Protein AF-A0A950JG84-F1 (afdb_monomer_lite)

Structure (mmCIF, N/CA/C/O backbone):
data_AF-A0A950JG84-F1
#
_entry.id   AF-A0A950JG84-F1
#
loop_
_atom_site.group_PDB
_atom_site.id
_atom_site.type_symbol
_atom_site.label_atom_id
_atom_site.label_alt_id
_atom_site.label_comp_id
_atom_site.label_asym_id
_atom_site.label_entity_id
_atom_site.label_seq_id
_atom_site.pdbx_PDB_ins_code
_atom_site.Cartn_x
_atom_site.Cartn_y
_atom_site.Cartn_z
_atom_site.occupancy
_atom_site.B_iso_or_equiv
_atom_site.auth_seq_id
_atom_site.auth_comp_id
_atom_site.auth_asym_id
_atom_site.auth_atom_id
_atom_site.pdbx_PDB_model_num
ATOM 1 N N . MET A 1 1 ? -17.678 60.250 40.379 1.00 43.28 1 MET A N 1
ATOM 2 C CA . MET A 1 1 ? -16.545 59.338 40.104 1.00 43.28 1 MET A CA 1
ATOM 3 C C . MET A 1 1 ? -17.036 58.231 39.176 1.00 43.28 1 MET A C 1
ATOM 5 O O . MET A 1 1 ? -17.498 57.209 39.663 1.00 43.28 1 MET A O 1
ATOM 9 N N . SER A 1 2 ? -17.014 58.453 37.858 1.00 40.22 2 SER A N 1
ATOM 10 C CA . SER A 1 2 ? -17.397 57.427 36.873 1.00 40.22 2 SER A CA 1
ATOM 11 C C . SER A 1 2 ? -16.142 56.775 36.314 1.00 40.22 2 SER A C 1
ATOM 13 O O . SER A 1 2 ? -15.242 57.454 35.827 1.00 40.22 2 SER A O 1
ATOM 15 N N . ARG A 1 3 ? -16.069 55.457 36.489 1.00 46.97 3 ARG A N 1
ATOM 16 C CA . ARG A 1 3 ? -14.915 54.611 36.198 1.00 46.97 3 ARG A CA 1
ATOM 17 C C . ARG A 1 3 ? -14.788 54.388 34.691 1.00 46.97 3 ARG A C 1
ATOM 19 O O . ARG A 1 3 ? -15.767 54.029 34.042 1.00 46.97 3 ARG A O 1
ATOM 26 N N . LEU A 1 4 ? -13.574 54.579 34.172 1.00 51.59 4 LEU A N 1
ATOM 27 C CA . LEU A 1 4 ? -13.161 54.127 32.847 1.00 51.59 4 LEU A CA 1
ATOM 28 C C . LEU A 1 4 ? -13.380 52.611 32.732 1.00 51.59 4 LEU A C 1
ATOM 30 O O . LEU A 1 4 ? -12.807 51.847 33.507 1.00 51.59 4 LEU A O 1
ATOM 34 N N . GLY A 1 5 ? -14.176 52.185 31.754 1.00 47.00 5 GLY A N 1
ATOM 35 C CA . GLY A 1 5 ? -14.245 50.798 31.300 1.00 47.00 5 GLY A CA 1
ATOM 36 C C . GLY A 1 5 ? -13.496 50.672 29.979 1.00 47.00 5 GLY A C 1
ATOM 37 O O . GLY A 1 5 ? -14.027 51.036 28.935 1.00 47.00 5 GLY A O 1
ATOM 38 N N . ILE A 1 6 ? -12.247 50.210 30.033 1.00 54.44 6 ILE A N 1
ATOM 39 C CA . ILE A 1 6 ? -11.427 49.909 28.855 1.00 54.44 6 ILE A CA 1
ATOM 40 C C . ILE A 1 6 ? -11.872 48.540 28.326 1.00 54.44 6 ILE A C 1
ATOM 42 O O . ILE A 1 6 ? -11.709 47.533 29.010 1.00 54.44 6 ILE A O 1
ATOM 46 N N . LEU A 1 7 ? -12.448 48.503 27.123 1.00 50.44 7 LEU A N 1
ATOM 47 C CA . LEU A 1 7 ? -12.742 47.269 26.392 1.00 50.44 7 LEU A CA 1
ATOM 48 C C . LEU A 1 7 ? -11.521 46.901 25.540 1.00 50.44 7 LEU A C 1
ATOM 50 O O . LEU A 1 7 ? -11.316 47.445 24.457 1.00 50.44 7 LEU A O 1
ATOM 54 N N . THR A 1 8 ? -10.688 45.991 26.036 1.00 54.84 8 THR A N 1
ATOM 55 C CA . THR A 1 8 ? -9.587 45.383 25.280 1.00 54.84 8 THR A CA 1
ATOM 56 C C . THR A 1 8 ? -10.148 44.322 24.333 1.00 54.84 8 THR A C 1
ATOM 58 O O . THR A 1 8 ? -10.435 43.196 24.733 1.00 54.84 8 THR A O 1
ATOM 61 N N . ALA A 1 9 ? -10.320 44.678 23.061 1.00 54.50 9 ALA A N 1
ATOM 62 C CA . ALA A 1 9 ? -10.638 43.725 22.004 1.00 54.50 9 ALA A CA 1
ATOM 63 C C . ALA A 1 9 ? -9.357 42.986 21.584 1.00 54.50 9 ALA A C 1
ATOM 65 O O . ALA A 1 9 ? -8.523 43.525 20.858 1.00 54.50 9 ALA A O 1
ATOM 66 N N . VAL A 1 10 ? -9.183 41.751 22.056 1.00 56.84 10 VAL A N 1
ATOM 67 C CA . VAL A 1 10 ? -8.116 40.864 21.576 1.00 56.84 10 VAL A CA 1
ATOM 68 C C . VAL A 1 10 ? -8.590 40.239 20.265 1.00 56.84 10 VAL A C 1
ATOM 70 O O . VAL A 1 10 ? -9.320 39.250 20.256 1.00 56.84 10 VAL A O 1
ATOM 73 N N . ALA A 1 11 ? -8.205 40.850 19.144 1.00 57.41 11 ALA A N 1
ATOM 74 C CA . ALA A 1 11 ? -8.392 40.275 17.819 1.00 57.41 11 ALA A CA 1
ATOM 75 C C . ALA A 1 11 ? -7.413 39.103 17.640 1.00 57.41 11 ALA A C 1
ATOM 77 O O . ALA A 1 11 ? -6.270 39.279 17.223 1.00 57.41 11 ALA A O 1
ATOM 78 N N . LEU A 1 12 ? -7.859 37.895 17.987 1.00 57.41 12 LEU A N 1
ATOM 79 C CA . LEU A 1 12 ? -7.183 36.657 17.611 1.00 57.41 12 LEU A CA 1
ATOM 80 C C . LEU A 1 12 ? -7.372 36.452 16.105 1.00 57.41 12 LEU A C 1
ATOM 82 O O . LEU A 1 12 ? -8.358 35.870 15.657 1.00 57.41 12 LEU A O 1
ATOM 86 N N . ILE A 1 13 ? -6.417 36.952 15.320 1.00 59.47 13 ILE A N 1
ATOM 87 C CA . ILE A 1 13 ? -6.246 36.566 13.919 1.00 59.47 13 ILE A CA 1
ATOM 88 C C . ILE A 1 13 ? -5.743 35.121 13.944 1.00 59.47 13 ILE A C 1
ATOM 90 O O . ILE A 1 13 ? -4.544 34.853 13.992 1.00 59.47 13 ILE A O 1
ATOM 94 N N . GLY A 1 14 ? -6.686 34.183 14.011 1.00 54.62 14 GLY A N 1
ATOM 95 C CA . GLY A 1 14 ? -6.418 32.763 13.876 1.00 54.62 14 GLY A CA 1
ATOM 96 C C . GLY A 1 14 ? -5.885 32.500 12.476 1.00 54.62 14 GLY A C 1
ATOM 97 O O . GLY A 1 14 ? -6.655 32.376 11.526 1.00 54.62 14 GLY A O 1
ATOM 98 N N . ALA A 1 15 ? -4.563 32.439 12.341 1.00 56.66 15 ALA A N 1
ATOM 99 C CA . ALA A 1 15 ? -3.924 31.873 11.170 1.00 56.66 15 ALA A CA 1
ATOM 100 C C . ALA A 1 15 ? -4.326 30.395 11.108 1.00 56.66 15 ALA A C 1
ATOM 102 O O . ALA A 1 15 ? -3.760 29.552 11.802 1.00 56.66 15 ALA A O 1
ATOM 103 N N . ALA A 1 16 ? -5.344 30.087 10.305 1.00 58.06 16 ALA A N 1
ATOM 104 C CA . ALA A 1 16 ? -5.627 28.731 9.878 1.00 58.06 16 ALA A CA 1
ATOM 105 C C . ALA A 1 16 ? -4.441 28.274 9.021 1.00 58.06 16 ALA A C 1
ATOM 107 O O . ALA A 1 16 ? -4.430 28.436 7.799 1.00 58.06 16 ALA A O 1
ATOM 108 N N . ALA A 1 17 ? -3.403 27.760 9.681 1.00 54.41 17 ALA A N 1
ATOM 109 C CA . ALA A 1 17 ? -2.339 27.017 9.040 1.00 54.41 17 ALA A CA 1
ATOM 110 C C . ALA A 1 17 ? -3.000 25.793 8.407 1.00 54.41 17 ALA A C 1
ATOM 112 O O . ALA A 1 17 ? -3.262 24.783 9.054 1.00 54.41 17 ALA A O 1
ATOM 113 N N . SER A 1 18 ? -3.350 25.937 7.133 1.00 50.69 18 SER A N 1
ATOM 114 C CA . SER A 1 18 ? -3.753 24.828 6.292 1.00 50.69 18 SER A CA 1
ATOM 115 C C . SER A 1 18 ? -2.505 23.973 6.131 1.00 50.69 18 SER A C 1
ATOM 117 O O . SER A 1 18 ? -1.683 24.241 5.257 1.00 50.69 18 SER A O 1
ATOM 119 N N . ALA A 1 19 ? -2.319 23.007 7.029 1.00 51.59 19 ALA A N 1
ATOM 120 C CA . ALA A 1 19 ? -1.372 21.927 6.836 1.00 51.59 19 ALA A CA 1
ATOM 121 C C . ALA A 1 19 ? -1.836 21.185 5.582 1.00 51.59 19 ALA A C 1
ATOM 123 O O . ALA A 1 19 ? -2.729 20.340 5.629 1.00 51.59 19 ALA A O 1
ATOM 124 N N . ARG A 1 20 ? -1.304 21.594 4.429 1.00 49.72 20 ARG A N 1
ATOM 125 C CA . ARG A 1 20 ? -1.388 20.802 3.213 1.00 49.72 20 ARG A CA 1
ATOM 126 C C . ARG A 1 20 ? -0.583 19.558 3.540 1.00 49.72 20 ARG A C 1
ATOM 128 O O . ARG A 1 20 ? 0.633 19.635 3.640 1.00 49.72 20 ARG A O 1
ATOM 135 N N . ALA A 1 21 ? -1.272 18.469 3.861 1.00 57.59 21 ALA A N 1
ATOM 136 C CA . ALA A 1 21 ? -0.633 17.173 3.934 1.00 57.59 21 ALA A CA 1
ATOM 13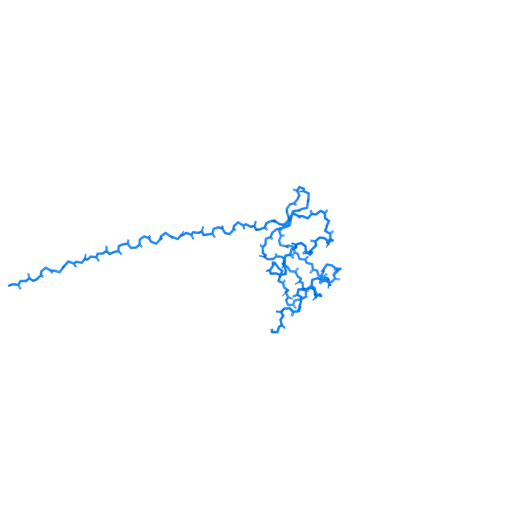7 C C . ALA A 1 21 ? -0.125 16.898 2.519 1.00 57.59 21 ALA A C 1
ATOM 139 O O . ALA A 1 21 ? -0.928 16.640 1.624 1.00 57.59 21 ALA A O 1
ATOM 140 N N . ASP A 1 22 ? 1.176 17.087 2.299 1.00 62.38 22 ASP A N 1
ATOM 141 C CA . ASP A 1 22 ? 1.831 16.634 1.083 1.00 62.38 22 ASP A CA 1
ATOM 142 C C . ASP A 1 22 ? 1.444 15.165 0.874 1.00 62.38 22 ASP A C 1
ATOM 144 O O . ASP A 1 22 ? 1.570 14.338 1.781 1.00 62.38 22 ASP A O 1
ATOM 148 N N . GLU A 1 23 ? 0.872 14.867 -0.291 1.00 69.44 23 GLU A N 1
ATOM 149 C CA . GLU A 1 23 ? 0.424 13.522 -0.634 1.00 69.44 23 GLU A CA 1
ATOM 150 C C . GLU A 1 23 ? 1.650 12.599 -0.622 1.00 69.44 23 GLU A C 1
ATOM 152 O O . GLU A 1 23 ? 2.600 12.801 -1.378 1.00 69.44 23 GLU A O 1
ATOM 157 N N . GLN A 1 24 ? 1.674 11.621 0.288 1.00 85.69 24 GLN A N 1
ATOM 158 C CA . GLN A 1 24 ? 2.800 10.700 0.420 1.00 85.69 24 GLN A CA 1
ATOM 159 C C . GLN A 1 24 ? 2.902 9.864 -0.862 1.00 85.69 24 GLN A C 1
ATOM 161 O O . GLN A 1 24 ? 1.970 9.141 -1.203 1.00 85.69 24 GLN A O 1
ATOM 166 N N . VAL A 1 25 ? 4.030 9.942 -1.567 1.00 89.62 25 VAL A N 1
ATOM 167 C CA . VAL A 1 25 ? 4.271 9.139 -2.775 1.00 89.62 25 VAL A CA 1
ATOM 168 C C . VAL A 1 25 ? 5.244 8.010 -2.451 1.00 89.62 25 VAL A C 1
ATOM 170 O O . VAL A 1 25 ? 6.366 8.265 -2.012 1.00 89.62 25 VAL A O 1
ATOM 173 N N . TRP A 1 26 ? 4.826 6.765 -2.676 1.00 90.44 26 TRP A N 1
ATOM 174 C CA . TRP A 1 26 ? 5.681 5.582 -2.567 1.00 90.44 26 TRP A CA 1
ATOM 175 C C . TRP A 1 26 ? 6.177 5.174 -3.949 1.00 90.44 26 TRP A C 1
ATOM 177 O O . TRP A 1 26 ? 5.385 4.807 -4.816 1.00 90.44 26 TRP A O 1
ATOM 187 N N . GLU A 1 27 ? 7.487 5.240 -4.165 1.00 91.50 27 GLU A N 1
ATOM 188 C CA . GLU A 1 27 ? 8.095 4.758 -5.405 1.00 91.50 27 GLU A CA 1
ATOM 189 C C . GLU A 1 27 ? 8.231 3.232 -5.362 1.00 91.50 27 GLU A C 1
ATOM 191 O O . GLU A 1 27 ? 8.841 2.678 -4.448 1.00 91.50 27 GLU A O 1
ATOM 196 N N . VAL A 1 28 ? 7.662 2.559 -6.361 1.00 89.44 28 VAL A N 1
ATOM 197 C CA . VAL A 1 28 ? 7.727 1.104 -6.542 1.00 89.44 28 VAL A CA 1
ATOM 198 C C . VAL A 1 28 ? 8.345 0.784 -7.899 1.00 89.44 28 VAL A C 1
ATOM 200 O O . VAL A 1 28 ? 8.224 1.549 -8.856 1.00 89.44 28 VAL A O 1
ATOM 203 N N . GLN A 1 29 ? 9.010 -0.361 -7.991 1.00 88.88 29 GLN A N 1
ATOM 204 C CA . GLN A 1 29 ? 9.610 -0.867 -9.226 1.00 88.88 29 GLN A CA 1
ATOM 205 C C . GLN A 1 29 ? 8.728 -1.931 -9.884 1.00 88.88 29 GLN A C 1
ATOM 207 O O . GLN A 1 29 ? 8.723 -2.070 -11.106 1.00 88.88 29 GLN A O 1
ATOM 212 N N . SER A 1 30 ? 7.969 -2.678 -9.083 1.00 84.81 30 SER A N 1
ATOM 213 C CA . SER A 1 30 ? 7.113 -3.768 -9.531 1.00 84.81 30 SER A CA 1
ATOM 214 C C . SER A 1 30 ? 5.787 -3.769 -8.782 1.00 84.81 30 SER A C 1
ATOM 216 O O . SER A 1 30 ? 5.734 -3.897 -7.559 1.00 84.81 30 SER A O 1
ATOM 218 N N . TRP A 1 31 ? 4.685 -3.692 -9.527 1.00 80.19 31 TRP A N 1
ATOM 219 C CA . TRP A 1 31 ? 3.336 -3.823 -8.983 1.00 80.19 31 TRP A CA 1
ATOM 220 C C . TRP A 1 31 ? 2.715 -5.159 -9.408 1.00 80.19 31 TRP A C 1
ATOM 222 O O . TRP A 1 31 ? 2.771 -5.489 -10.593 1.00 80.19 31 TRP A O 1
ATOM 232 N N . PRO A 1 32 ? 2.091 -5.940 -8.505 1.00 77.31 32 PRO A N 1
ATOM 233 C CA . PRO A 1 32 ? 1.890 -5.715 -7.067 1.00 77.31 32 PRO A CA 1
ATOM 234 C C . PRO A 1 32 ? 3.029 -6.240 -6.163 1.00 77.31 32 PRO A C 1
ATOM 236 O O . PRO A 1 32 ? 2.822 -6.420 -4.963 1.00 77.31 32 PRO A O 1
ATOM 239 N N . GLY A 1 33 ? 4.207 -6.549 -6.719 1.00 83.12 33 GLY A N 1
ATOM 240 C CA . GLY A 1 33 ? 5.322 -7.156 -5.978 1.00 83.12 33 GLY A CA 1
ATOM 241 C C . GLY A 1 33 ? 5.748 -6.358 -4.743 1.00 83.12 33 GLY A C 1
ATOM 242 O O . GLY A 1 33 ? 5.855 -6.937 -3.663 1.00 83.12 33 GLY A O 1
ATOM 243 N N . ASP A 1 34 ? 5.864 -5.040 -4.901 1.00 86.88 34 ASP A N 1
ATOM 244 C CA . ASP A 1 34 ? 6.423 -4.105 -3.917 1.00 86.88 34 ASP A CA 1
ATOM 245 C C . ASP A 1 34 ? 5.373 -3.521 -2.955 1.00 86.88 34 ASP A C 1
ATOM 247 O O . ASP A 1 34 ? 5.588 -2.492 -2.312 1.00 86.88 34 ASP A O 1
ATOM 251 N N . ILE A 1 35 ? 4.198 -4.148 -2.854 1.00 86.06 35 ILE A N 1
ATOM 252 C CA . ILE A 1 35 ? 3.101 -3.647 -2.014 1.00 86.06 35 ILE A CA 1
ATOM 253 C C . ILE A 1 35 ? 3.464 -3.568 -0.518 1.00 86.06 35 ILE A C 1
ATOM 255 O O . ILE A 1 35 ? 2.859 -2.799 0.222 1.00 86.06 35 ILE A O 1
ATOM 259 N N . ASP A 1 36 ? 4.469 -4.328 -0.080 1.00 86.56 36 ASP A N 1
ATOM 260 C CA . ASP A 1 36 ? 5.030 -4.337 1.278 1.00 86.56 36 ASP A CA 1
ATOM 261 C C . ASP A 1 36 ? 5.878 -3.103 1.611 1.00 86.56 36 ASP A C 1
ATOM 263 O O . ASP A 1 36 ? 6.079 -2.806 2.789 1.00 86.56 36 ASP A O 1
ATOM 267 N N . LEU A 1 37 ? 6.327 -2.341 0.606 1.00 88.25 37 LEU A N 1
ATOM 268 C CA . LEU A 1 37 ? 6.982 -1.048 0.830 1.00 88.25 37 LEU A CA 1
ATOM 269 C C . LEU A 1 37 ? 5.999 0.007 1.358 1.00 88.25 37 LEU A C 1
ATOM 271 O O . LEU A 1 37 ? 6.407 1.019 1.932 1.00 88.25 37 LEU A O 1
ATOM 275 N N . ILE A 1 38 ? 4.699 -0.225 1.166 1.00 89.12 38 ILE A N 1
ATOM 276 C CA . ILE A 1 38 ? 3.639 0.679 1.588 1.00 89.12 38 ILE A CA 1
ATOM 277 C C . ILE A 1 38 ? 3.144 0.230 2.968 1.00 89.12 38 ILE A C 1
ATOM 279 O O . ILE A 1 38 ? 2.650 -0.891 3.118 1.00 89.12 38 ILE A O 1
ATOM 283 N N . PRO A 1 39 ? 3.219 1.090 3.999 1.00 90.00 39 PRO A N 1
ATOM 284 C CA . PRO A 1 39 ? 2.833 0.701 5.346 1.00 90.00 39 PRO A CA 1
ATOM 285 C C . PRO A 1 39 ? 1.336 0.382 5.418 1.00 90.00 39 PRO A C 1
ATOM 287 O O . PRO A 1 39 ? 0.510 1.093 4.850 1.00 90.00 39 PRO A O 1
ATOM 290 N N . CYS A 1 40 ? 0.959 -0.623 6.215 1.00 89.25 40 CYS A N 1
ATOM 291 C CA . CYS A 1 40 ? -0.445 -1.007 6.412 1.00 89.25 40 CYS A CA 1
ATOM 292 C C . CYS A 1 40 ? -1.367 0.142 6.860 1.00 89.25 40 CYS A C 1
ATOM 294 O O . CYS A 1 40 ? -2.571 0.060 6.662 1.00 89.25 40 CYS A O 1
ATOM 296 N N . SER A 1 41 ? -0.834 1.209 7.466 1.00 89.19 41 SER A N 1
ATOM 297 C CA . SER A 1 41 ? -1.608 2.404 7.834 1.00 89.19 41 SER A CA 1
ATOM 298 C C . SER A 1 41 ? -2.088 3.221 6.632 1.00 89.19 41 SER A C 1
ATOM 300 O O . SER A 1 41 ? -3.023 4.001 6.772 1.00 89.19 41 SER A O 1
ATOM 302 N N . ALA A 1 42 ? -1.451 3.069 5.471 1.00 89.94 42 ALA A N 1
ATOM 303 C CA . ALA A 1 42 ? -1.874 3.708 4.230 1.00 89.94 42 ALA A CA 1
ATOM 304 C C . ALA A 1 42 ? -3.010 2.945 3.531 1.00 89.94 42 ALA A C 1
ATOM 306 O O . ALA A 1 42 ? -3.618 3.477 2.602 1.00 89.94 42 ALA A O 1
ATOM 307 N N . TRP A 1 43 ? -3.302 1.725 3.988 1.00 90.62 43 TRP A N 1
ATOM 308 C CA . TRP A 1 43 ? -4.292 0.829 3.414 1.00 90.62 43 TRP A CA 1
ATOM 309 C C . TRP A 1 43 ? -5.552 0.770 4.271 1.00 90.62 43 TRP A C 1
ATOM 311 O O . TRP A 1 43 ? -5.507 0.516 5.474 1.00 90.62 43 TRP A O 1
ATOM 321 N N . THR A 1 44 ? -6.702 0.922 3.625 1.00 91.31 44 THR A N 1
ATOM 322 C CA . THR A 1 44 ? -8.011 0.773 4.256 1.00 91.31 44 THR A CA 1
ATOM 323 C C . THR A 1 44 ? -8.763 -0.373 3.601 1.00 91.31 44 THR A C 1
ATOM 325 O O . THR A 1 44 ? -8.964 -0.379 2.388 1.00 91.31 44 THR A O 1
ATOM 328 N N . LYS A 1 45 ? -9.209 -1.346 4.404 1.00 92.38 45 LYS A N 1
ATOM 329 C CA . LYS A 1 45 ? -10.090 -2.412 3.922 1.00 92.38 45 LYS A CA 1
ATOM 330 C C . LYS A 1 45 ? -11.542 -1.941 3.939 1.00 92.38 45 LYS A C 1
ATOM 332 O O . LYS A 1 45 ? -12.106 -1.696 5.009 1.00 92.38 45 LYS A O 1
ATOM 337 N N . SER A 1 46 ? -12.130 -1.849 2.756 1.00 90.62 46 SER A N 1
ATOM 338 C CA . SER A 1 46 ? -13.549 -1.595 2.528 1.00 90.62 46 SER A CA 1
ATOM 339 C C . SER A 1 46 ? -14.406 -2.792 2.949 1.00 90.62 46 SER A C 1
ATOM 341 O O . SER A 1 46 ? -13.944 -3.934 3.021 1.00 90.62 46 SER A O 1
ATOM 343 N N . SER A 1 47 ? -15.685 -2.538 3.232 1.00 88.50 47 SER A N 1
ATOM 344 C CA . SER A 1 47 ? -16.650 -3.563 3.665 1.00 88.50 47 SER A CA 1
ATOM 345 C C . SER A 1 47 ? -16.921 -4.634 2.607 1.00 88.50 47 SER A C 1
ATOM 347 O O . SER A 1 47 ? -17.299 -5.752 2.945 1.00 88.50 47 SER A O 1
ATOM 349 N N . ASP A 1 48 ? -16.693 -4.313 1.336 1.00 89.38 48 ASP A N 1
ATOM 350 C CA . ASP A 1 48 ? -16.837 -5.218 0.199 1.00 89.38 48 ASP A CA 1
ATOM 351 C C . ASP A 1 48 ? -15.610 -6.126 -0.025 1.00 89.38 48 ASP A C 1
ATOM 353 O O . ASP A 1 48 ? -15.577 -6.883 -0.998 1.00 89.38 48 ASP A O 1
ATOM 357 N N . GLY A 1 49 ? -14.600 -6.033 0.848 1.00 88.38 49 GLY A N 1
ATOM 358 C CA . GLY A 1 49 ? -13.361 -6.805 0.790 1.00 88.38 49 GLY A CA 1
ATOM 359 C C . GLY A 1 49 ? -12.236 -6.169 -0.031 1.00 88.38 49 GLY A C 1
ATOM 360 O O . GLY A 1 49 ? -11.162 -6.759 -0.106 1.00 88.38 49 GLY A O 1
ATOM 361 N N . THR A 1 50 ? -12.449 -4.992 -0.624 1.00 93.56 50 THR A N 1
ATOM 362 C CA . THR A 1 50 ? -11.415 -4.264 -1.376 1.00 93.56 50 THR A CA 1
ATOM 363 C C . THR A 1 50 ? -10.439 -3.573 -0.426 1.00 93.56 50 THR A C 1
ATOM 365 O O . THR A 1 50 ? -10.862 -2.935 0.536 1.00 93.56 50 THR A O 1
ATOM 368 N N . TRP A 1 51 ? -9.139 -3.640 -0.706 1.00 92.81 51 TRP A N 1
ATOM 369 C CA . TRP A 1 51 ? -8.142 -2.788 -0.059 1.00 92.81 51 TRP A CA 1
ATOM 370 C C . TRP A 1 51 ? -7.896 -1.546 -0.903 1.00 92.81 51 TRP A C 1
ATOM 372 O O . TRP A 1 51 ? -7.588 -1.662 -2.085 1.00 92.81 51 TRP A O 1
ATOM 382 N N . VAL A 1 52 ? -8.025 -0.371 -0.293 1.00 92.44 52 VAL A N 1
ATOM 383 C CA . VAL A 1 52 ? -7.856 0.923 -0.956 1.00 92.44 52 VAL A CA 1
ATOM 384 C C . VAL A 1 52 ? -6.690 1.668 -0.329 1.00 92.44 52 VAL A C 1
ATOM 386 O O . VAL A 1 52 ? -6.602 1.773 0.897 1.00 92.44 52 VAL A O 1
ATOM 389 N N . LEU A 1 53 ? -5.808 2.201 -1.169 1.00 90.44 53 LEU A N 1
ATOM 390 C CA . LEU A 1 53 ? -4.749 3.103 -0.747 1.00 90.44 53 LEU A CA 1
ATOM 391 C C . LEU A 1 53 ? -5.350 4.484 -0.466 1.00 90.44 53 LEU A C 1
ATOM 393 O O . LEU A 1 53 ? -5.782 5.179 -1.383 1.00 90.44 53 LEU A O 1
ATOM 397 N N . THR A 1 54 ? -5.396 4.868 0.807 1.00 86.19 54 THR A N 1
ATOM 398 C CA . THR A 1 54 ? -5.994 6.131 1.274 1.00 86.19 54 THR A CA 1
ATOM 399 C C . THR A 1 54 ? -4.962 7.112 1.824 1.00 86.19 54 THR A C 1
ATOM 401 O O . THR A 1 54 ? -5.291 8.264 2.081 1.00 86.19 54 THR A O 1
ATOM 404 N N . GLY A 1 55 ? -3.725 6.658 2.045 1.00 78.25 55 GLY A N 1
ATOM 405 C CA . GLY A 1 55 ? -2.653 7.469 2.626 1.00 78.25 55 GLY A CA 1
ATOM 406 C C . GLY A 1 55 ? -1.785 8.226 1.621 1.00 78.25 55 GLY A C 1
A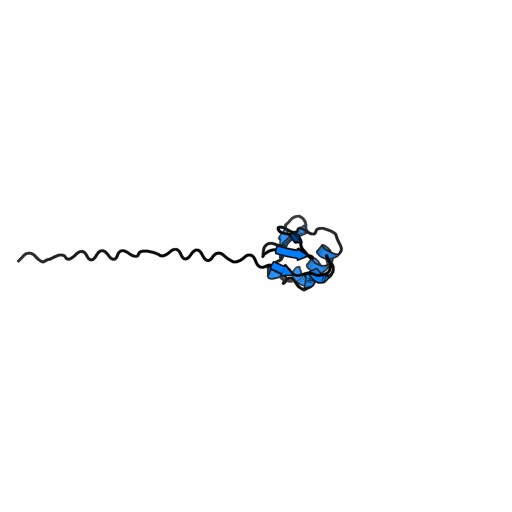TOM 407 O O . GLY A 1 55 ? -0.857 8.902 2.056 1.00 78.25 55 GLY A O 1
ATOM 408 N N . GLY A 1 56 ? -2.027 8.084 0.313 1.00 86.00 56 GLY A N 1
ATOM 409 C CA . GLY A 1 56 ? -1.184 8.696 -0.710 1.00 86.00 56 GLY A CA 1
ATOM 410 C C . GLY A 1 56 ? -1.247 8.008 -2.073 1.00 86.00 56 GLY A C 1
ATOM 411 O O . GLY A 1 56 ? -2.279 7.452 -2.455 1.00 86.00 56 GLY A O 1
ATOM 412 N N . ALA A 1 57 ? -0.122 8.043 -2.778 1.00 87.81 57 ALA A N 1
ATOM 413 C CA . ALA A 1 57 ? 0.032 7.657 -4.174 1.00 87.81 57 ALA A CA 1
ATOM 414 C C . ALA A 1 57 ? 1.163 6.646 -4.366 1.00 87.81 57 ALA A C 1
ATOM 416 O O . ALA A 1 57 ? 2.140 6.642 -3.619 1.00 87.81 57 ALA A O 1
ATOM 417 N N . VAL A 1 58 ? 1.088 5.837 -5.418 1.00 89.75 58 VAL A N 1
ATOM 418 C CA . VAL A 1 58 ? 2.193 4.961 -5.830 1.00 89.75 58 VAL A CA 1
ATOM 419 C C . VAL A 1 58 ? 2.765 5.458 -7.135 1.00 89.75 58 VAL A C 1
ATOM 421 O O . VAL A 1 58 ? 2.026 5.687 -8.086 1.00 89.75 58 VAL A O 1
ATOM 424 N N . LYS A 1 59 ? 4.083 5.584 -7.209 1.00 91.56 59 LYS A N 1
ATOM 425 C CA . LYS A 1 59 ? 4.778 5.934 -8.440 1.00 91.56 59 LYS A CA 1
ATOM 426 C C . LYS A 1 59 ? 5.482 4.710 -9.009 1.00 91.56 59 LYS A C 1
ATOM 428 O O . LYS A 1 59 ? 6.366 4.161 -8.360 1.00 91.56 59 LYS A O 1
ATOM 433 N N . LEU A 1 60 ? 5.095 4.306 -10.215 1.00 89.94 60 LEU A N 1
ATOM 434 C CA . LEU A 1 60 ? 5.687 3.210 -10.977 1.00 89.94 60 LEU A CA 1
ATOM 435 C C . LEU A 1 60 ? 6.345 3.796 -12.232 1.00 89.94 60 LEU A C 1
ATOM 437 O O . LEU A 1 60 ? 5.677 4.207 -13.181 1.00 89.94 60 LEU A O 1
ATOM 441 N N . GLY A 1 61 ? 7.675 3.885 -12.222 1.00 88.75 61 GLY A N 1
ATOM 442 C CA . GLY A 1 61 ? 8.420 4.564 -13.282 1.00 88.75 61 GLY A CA 1
ATOM 443 C C . GLY A 1 61 ? 8.046 6.048 -13.389 1.00 88.75 61 GLY A C 1
ATOM 444 O O . GLY A 1 61 ? 8.279 6.825 -12.461 1.00 88.75 61 GLY A O 1
ATOM 445 N N . SER A 1 62 ? 7.492 6.454 -14.534 1.00 87.56 62 SER A N 1
ATOM 446 C CA . SER A 1 62 ? 7.017 7.825 -14.776 1.00 87.56 62 SER A CA 1
ATOM 447 C C . SER A 1 62 ? 5.548 8.049 -14.410 1.00 87.56 62 SER A C 1
ATOM 449 O O . SER A 1 62 ? 5.077 9.181 -14.501 1.00 87.56 62 SER A O 1
ATOM 451 N N . GLU A 1 63 ? 4.817 6.999 -14.033 1.00 87.38 63 GLU A N 1
ATOM 452 C CA . GLU A 1 63 ? 3.391 7.083 -13.724 1.00 87.38 63 GLU A CA 1
ATOM 453 C C . GLU A 1 63 ? 3.164 7.192 -12.220 1.00 87.38 63 GLU A C 1
ATOM 455 O O . GLU A 1 63 ? 3.724 6.419 -11.447 1.00 87.38 63 GLU A O 1
ATOM 460 N N . THR A 1 64 ? 2.309 8.129 -11.810 1.00 89.62 64 THR A N 1
ATOM 461 C CA . THR A 1 64 ? 1.815 8.235 -10.433 1.00 89.62 64 THR A CA 1
ATOM 462 C C . THR A 1 64 ? 0.349 7.823 -10.407 1.00 89.62 64 THR A C 1
ATOM 464 O O . THR A 1 64 ? -0.476 8.374 -11.134 1.00 89.62 64 THR A O 1
ATOM 467 N N . MET A 1 65 ? 0.034 6.844 -9.572 1.00 87.25 65 MET A N 1
ATOM 468 C CA . MET A 1 65 ? -1.274 6.225 -9.432 1.00 87.25 65 MET A CA 1
ATOM 469 C C . MET A 1 65 ? -1.862 6.550 -8.060 1.00 87.25 65 MET A C 1
ATOM 471 O O . MET A 1 65 ? -1.289 6.212 -7.021 1.00 87.25 65 MET A O 1
ATOM 475 N N . ASN A 1 66 ? -3.052 7.143 -8.079 1.00 87.69 66 ASN A N 1
ATOM 476 C CA . ASN A 1 66 ? -3.819 7.502 -6.889 1.00 87.69 66 ASN A CA 1
ATOM 477 C C . ASN A 1 66 ? -5.052 6.600 -6.779 1.00 87.69 66 ASN A C 1
ATOM 479 O O . ASN A 1 66 ? -5.533 6.083 -7.787 1.00 87.69 66 ASN A O 1
ATOM 483 N N . ASN A 1 67 ? -5.607 6.460 -5.571 1.00 82.31 67 ASN A N 1
ATOM 484 C CA . ASN A 1 67 ? -6.832 5.685 -5.322 1.00 82.31 67 ASN A CA 1
ATOM 485 C C . ASN A 1 67 ? -6.737 4.218 -5.781 1.00 82.31 67 ASN A C 1
ATOM 487 O O . ASN A 1 67 ? -7.682 3.663 -6.343 1.00 82.31 67 ASN A O 1
ATOM 491 N N . ILE A 1 68 ? -5.585 3.585 -5.555 1.00 88.44 68 ILE A N 1
ATOM 492 C CA . ILE A 1 68 ? -5.374 2.188 -5.935 1.00 88.44 68 ILE A CA 1
ATOM 493 C C . ILE A 1 68 ? -6.272 1.290 -5.088 1.00 88.44 68 ILE A C 1
ATOM 495 O O . ILE A 1 68 ? -6.188 1.299 -3.861 1.00 88.44 68 ILE A O 1
ATOM 499 N N . GLY A 1 69 ? -7.112 0.503 -5.758 1.00 89.69 69 GLY A N 1
ATOM 500 C CA . GLY A 1 69 ? -7.939 -0.534 -5.156 1.00 89.69 69 GLY A CA 1
ATOM 501 C C . GLY A 1 69 ? -7.488 -1.915 -5.618 1.00 89.69 69 GLY A C 1
ATOM 502 O O . GLY A 1 69 ? -7.402 -2.154 -6.820 1.00 89.69 69 GLY A O 1
ATOM 503 N N . VAL A 1 70 ? -7.233 -2.831 -4.685 1.00 90.69 70 VAL A N 1
ATOM 504 C CA . VAL A 1 70 ? -6.947 -4.244 -4.984 1.00 90.69 70 VAL A CA 1
ATOM 505 C C . VAL A 1 70 ? -7.988 -5.135 -4.314 1.00 90.69 70 VAL A C 1
ATOM 507 O O . VAL A 1 70 ? -8.355 -4.926 -3.153 1.00 90.69 70 VAL A O 1
ATOM 510 N N . LYS A 1 71 ? -8.511 -6.121 -5.049 1.00 92.88 71 LYS A N 1
ATOM 511 C CA . LYS A 1 71 ? -9.607 -6.981 -4.582 1.00 92.88 71 LYS A CA 1
ATOM 512 C C . LYS A 1 71 ? -9.482 -8.386 -5.148 1.00 92.88 71 LYS A C 1
ATOM 514 O O . LYS A 1 71 ? -9.478 -8.565 -6.359 1.00 92.88 71 LYS A O 1
ATOM 519 N N . GLY A 1 72 ? -9.465 -9.387 -4.267 1.00 86.81 72 GLY A N 1
ATOM 520 C CA . GLY A 1 72 ? -9.526 -10.803 -4.653 1.00 86.81 72 GLY A CA 1
ATOM 521 C C . GLY A 1 72 ? -8.336 -11.313 -5.474 1.00 86.81 72 GLY A C 1
ATOM 522 O O . GLY A 1 72 ? -8.395 -12.425 -5.988 1.00 86.81 72 GLY A O 1
ATOM 523 N N . ASP A 1 73 ? -7.275 -10.517 -5.605 1.00 86.69 73 ASP A N 1
ATOM 524 C CA . ASP A 1 73 ? -6.037 -10.876 -6.287 1.00 86.6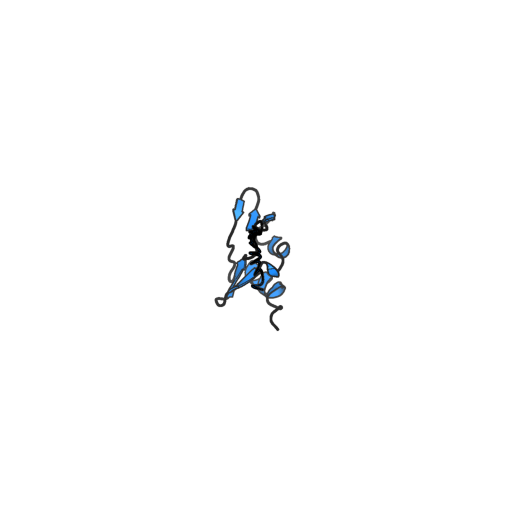9 73 ASP A CA 1
ATOM 525 C C . ASP A 1 73 ? -4.920 -11.209 -5.280 1.00 86.69 73 ASP A C 1
ATOM 527 O O . ASP A 1 73 ? -5.091 -11.146 -4.056 1.00 86.69 73 ASP A O 1
ATOM 531 N N . ALA A 1 74 ? -3.745 -11.580 -5.796 1.00 87.25 74 ALA A N 1
ATOM 532 C CA . ALA A 1 74 ? -2.582 -11.906 -4.970 1.00 87.25 74 ALA A CA 1
ATOM 533 C C . ALA A 1 74 ? -2.164 -10.751 -4.037 1.00 87.25 74 ALA A C 1
ATOM 535 O O . ALA A 1 74 ? -1.680 -11.004 -2.931 1.00 87.25 74 ALA A O 1
ATOM 536 N N . ALA A 1 75 ? -2.380 -9.499 -4.451 1.00 87.00 75 ALA A N 1
ATOM 537 C CA . ALA A 1 75 ? -2.048 -8.312 -3.676 1.00 87.00 75 ALA A CA 1
ATOM 538 C C . ALA A 1 75 ? -3.020 -8.133 -2.501 1.00 87.00 75 ALA A C 1
ATOM 540 O O . ALA A 1 75 ? -2.594 -7.967 -1.360 1.00 87.00 75 ALA A O 1
ATOM 541 N N . ALA A 1 76 ? -4.324 -8.269 -2.752 1.00 90.88 76 ALA A N 1
ATOM 542 C CA . ALA A 1 76 ? -5.362 -8.226 -1.729 1.00 90.88 76 ALA A CA 1
ATOM 543 C C . ALA A 1 76 ? -5.190 -9.347 -0.692 1.00 90.88 76 ALA A C 1
ATOM 545 O O . ALA A 1 76 ? -5.309 -9.100 0.507 1.00 90.88 76 ALA A O 1
ATOM 546 N N . HIS A 1 77 ? -4.842 -10.565 -1.122 1.00 90.19 77 HIS A N 1
ATOM 547 C CA . HIS A 1 77 ? -4.545 -11.669 -0.205 1.00 90.19 77 HIS A CA 1
ATOM 548 C C . HIS A 1 77 ? -3.280 -11.428 0.631 1.00 90.19 77 HIS A C 1
ATOM 550 O O . HIS A 1 77 ? -3.229 -11.813 1.802 1.00 90.19 77 HIS A O 1
ATOM 556 N N . LYS A 1 78 ? -2.259 -10.783 0.052 1.00 88.31 78 LYS A N 1
ATOM 557 C CA . LYS A 1 78 ? -1.055 -10.361 0.780 1.00 88.31 78 LYS A CA 1
ATOM 558 C C . LYS A 1 78 ? -1.400 -9.314 1.844 1.00 88.31 78 LYS A C 1
ATOM 560 O O . LYS A 1 78 ? -1.066 -9.523 3.009 1.00 88.31 78 LYS A O 1
ATOM 565 N N . LEU A 1 79 ? -2.162 -8.279 1.486 1.00 90.81 79 LEU A N 1
ATOM 566 C CA . LEU A 1 79 ? -2.652 -7.268 2.429 1.00 90.81 79 LEU A CA 1
ATOM 567 C C . LEU A 1 79 ? -3.555 -7.860 3.516 1.00 90.81 79 LEU A C 1
ATOM 569 O O . LEU A 1 79 ? -3.453 -7.476 4.677 1.00 90.81 79 LEU A O 1
ATOM 573 N N . ASP A 1 80 ? -4.396 -8.840 3.194 1.00 91.94 80 ASP A N 1
ATOM 574 C CA . ASP A 1 80 ? -5.207 -9.534 4.197 1.00 91.94 80 ASP A CA 1
ATOM 575 C C . ASP A 1 80 ? -4.356 -10.244 5.248 1.00 91.94 80 ASP A C 1
ATOM 577 O O . ASP A 1 80 ? -4.651 -10.162 6.442 1.00 91.94 80 ASP A O 1
ATOM 581 N N . ARG A 1 81 ? -3.281 -10.904 4.816 1.00 89.00 81 ARG A N 1
ATOM 582 C CA . ARG A 1 81 ? -2.355 -11.595 5.715 1.00 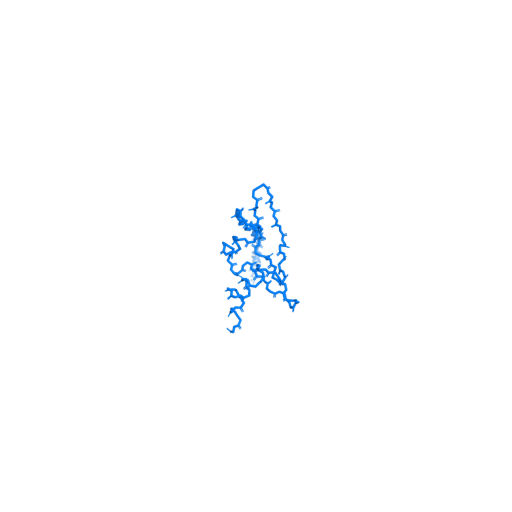89.00 81 ARG A CA 1
ATOM 583 C C . ARG A 1 81 ? -1.536 -10.618 6.562 1.00 89.00 81 ARG A C 1
ATOM 585 O O . ARG A 1 81 ? -1.346 -10.862 7.750 1.00 89.00 81 ARG A O 1
ATOM 592 N N . GLU A 1 82 ? -1.039 -9.543 5.957 1.00 87.94 82 GLU A N 1
ATOM 593 C CA . GLU A 1 82 ? -0.059 -8.641 6.580 1.00 87.94 82 GLU A CA 1
ATOM 594 C C . GLU A 1 82 ? -0.716 -7.486 7.347 1.00 87.94 82 GLU A C 1
ATOM 596 O O . GLU A 1 82 ? -0.293 -7.147 8.451 1.00 87.94 82 GLU A O 1
ATOM 601 N N . CYS A 1 83 ? -1.791 -6.920 6.8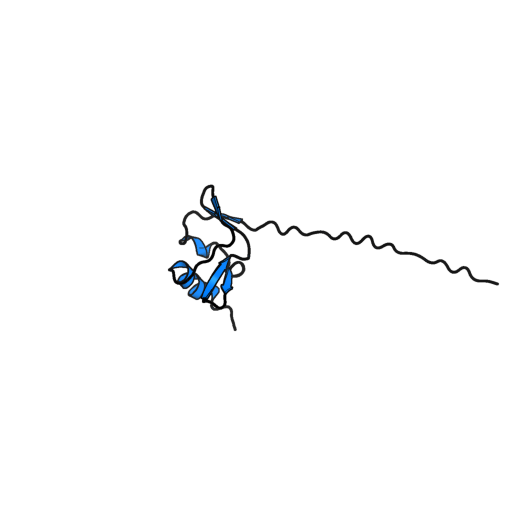03 1.00 88.38 83 CYS A N 1
ATOM 602 C CA . CYS A 1 83 ? -2.471 -5.741 7.335 1.00 88.38 83 CYS A CA 1
ATOM 603 C C . CYS A 1 83 ? -3.836 -6.057 7.966 1.00 88.38 83 CYS A C 1
ATOM 605 O O . CYS A 1 83 ? -4.305 -5.312 8.831 1.00 88.38 83 CYS A O 1
ATOM 607 N N . GLY A 1 84 ? -4.479 -7.165 7.580 1.00 82.88 84 GLY A N 1
ATOM 608 C CA . GLY A 1 84 ? -5.814 -7.547 8.059 1.00 82.88 84 GLY A CA 1
ATOM 609 C C . GLY A 1 84 ? -5.886 -7.941 9.540 1.00 82.88 84 GLY A C 1
ATOM 610 O O . GLY A 1 84 ? -6.967 -7.939 10.125 1.00 82.88 84 GLY A O 1
ATOM 611 N N . THR A 1 85 ? -4.751 -8.230 10.178 1.00 68.69 85 THR A N 1
ATOM 612 C CA . THR A 1 85 ? -4.679 -8.670 11.582 1.00 68.69 85 THR A CA 1
ATOM 613 C C . THR A 1 85 ? -4.761 -7.529 12.604 1.00 68.69 85 THR A C 1
ATOM 615 O O . THR A 1 85 ? -4.935 -7.796 13.790 1.00 68.69 85 THR A O 1
ATOM 618 N N . LYS A 1 86 ? -4.729 -6.252 12.185 1.00 56.38 86 LYS A N 1
ATOM 619 C CA . LYS A 1 86 ? -4.796 -5.081 13.090 1.00 56.38 86 LYS A CA 1
ATOM 620 C C . LYS A 1 86 ? -6.205 -4.677 13.563 1.00 56.38 86 LYS A C 1
ATOM 622 O O . LYS A 1 86 ? -6.407 -3.541 13.981 1.00 56.38 86 LYS A O 1
ATOM 627 N N . LYS A 1 87 ? -7.186 -5.581 13.541 1.00 47.88 87 LYS A N 1
ATOM 628 C CA . LYS A 1 87 ? -8.495 -5.344 14.174 1.00 47.88 87 LYS A CA 1
ATOM 629 C C . LYS A 1 87 ? -8.771 -6.372 15.266 1.00 47.88 87 LYS A C 1
ATOM 631 O O . LYS A 1 87 ? -9.508 -7.328 15.039 1.00 47.88 87 LYS A O 1
ATOM 636 N N . LYS A 1 88 ? -8.209 -6.136 16.450 1.00 38.09 88 LYS A N 1
ATOM 637 C CA . LYS A 1 88 ? -8.857 -6.424 17.734 1.00 38.09 88 LYS A CA 1
ATOM 6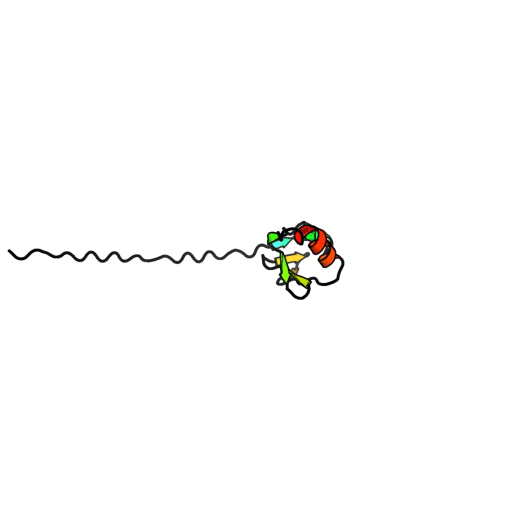38 C C . LYS A 1 88 ? -8.504 -5.332 18.726 1.00 38.09 88 LYS A C 1
ATOM 640 O O . LYS A 1 88 ? -7.305 -4.991 18.789 1.00 38.09 88 LYS A O 1
#

Sequence (88 aa):
MSRLGILTAVALIGAAASARADEQVWEVQSWPGDIDLIPCSAWTKSSDGTWVLTGGAVKLGSETMNNIGVKGDAAAHKLDRECGTKKK

Secondary structure (DSSP, 8-state):
-PPP-------------------EEEEESSTTTTGGGS-GGGEEE-TTS-EEE-SEEEEETTEEEES-EE-SSHHHHHHHHHTTT---

Radius of gyration: 23.42 Å; chains: 1; bounding box: 27×71×55 Å

pLDDT: mean 77.69, std 16.65, range [38.09, 93.56]

Foldseek 3Di:
DDDDDDDDDPPPPPPPPPPPPDFDEAEDADPPPCVVSDDLVQWDQDPVLKIWRNRHWYDHPPDIGHGDIDHPDPSSVVCCVPNVPPDD